Protein AF-A0A7V8VY54-F1 (afdb_monomer_lite)

Radius of gyration: 11.54 Å; chains: 1; bounding box: 28×19×31 Å

Secondary structure (DSSP, 8-state):
-TTPBPPTT-EEEETT-STT--EE--SS-B--TT--EEEGGGS-HHHHHHHHT-----

Foldseek 3Di:
DFFAWDDAQWKKAWLVCLVVAIDGHHGPDTHHPPTDIDTPVVDDPVVNCVSNVPPDDD

pLDDT: mean 91.39, std 11.7, range [49.25, 98.06]

Structure (mmCIF, N/CA/C/O backbone):
data_AF-A0A7V8VY54-F1
#
_entry.id   AF-A0A7V8VY54-F1
#
loop_
_atom_site.group_PDB
_atom_site.id
_atom_site.type_symbol
_atom_site.label_atom_id
_atom_site.label_alt_id
_atom_site.label_comp_id
_atom_site.label_asym_id
_atom_site.label_entity_id
_atom_site.label_seq_id
_atom_site.pdbx_PDB_ins_code
_atom_site.Cartn_x
_atom_site.Cartn_y
_atom_site.Cartn_z
_atom_site.occupancy
_atom_site.B_iso_or_equiv
_atom_site.auth_seq_id
_atom_site.auth_comp_id
_atom_site.auth_asym_id
_atom_site.auth_atom_id
_atom_site.pdbx_PDB_model_num
ATOM 1 N N . PRO A 1 1 ? 5.222 5.308 -6.875 1.00 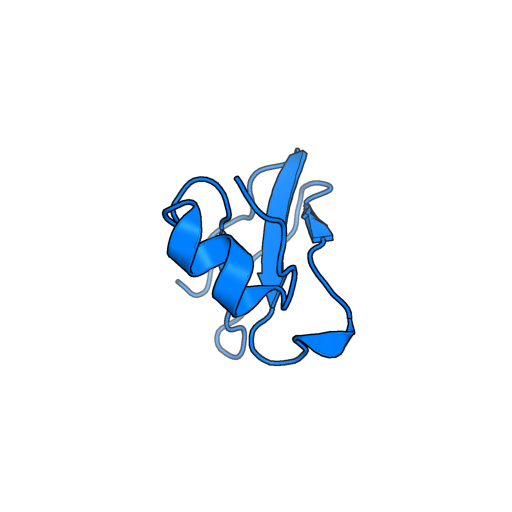83.19 1 PRO A N 1
ATOM 2 C CA . PRO A 1 1 ? 5.347 5.341 -8.352 1.00 83.19 1 PRO A CA 1
ATOM 3 C C . PRO A 1 1 ? 5.943 4.022 -8.850 1.00 83.19 1 PRO A C 1
ATOM 5 O O . PRO A 1 1 ? 6.526 3.313 -8.035 1.00 83.19 1 PRO A O 1
ATOM 8 N N . ALA A 1 2 ? 5.837 3.699 -10.140 1.00 91.75 2 ALA A N 1
ATOM 9 C CA . ALA A 1 2 ? 6.558 2.548 -10.690 1.00 91.75 2 ALA A CA 1
ATOM 10 C C . ALA A 1 2 ? 8.076 2.699 -10.471 1.00 91.75 2 ALA A C 1
ATOM 12 O O . ALA A 1 2 ? 8.587 3.821 -10.450 1.00 91.75 2 ALA A O 1
ATOM 13 N N . GLY A 1 3 ? 8.782 1.592 -10.255 1.00 94.31 3 GLY A N 1
ATOM 14 C CA . GLY A 1 3 ? 10.211 1.581 -9.932 1.00 94.31 3 GLY A CA 1
ATOM 15 C C . GLY A 1 3 ? 10.544 2.020 -8.500 1.00 94.31 3 GLY A C 1
ATOM 16 O O . GLY A 1 3 ? 11.715 2.056 -8.133 1.00 94.31 3 GLY A O 1
ATOM 17 N N . THR A 1 4 ? 9.547 2.356 -7.671 1.00 95.31 4 THR A N 1
ATOM 18 C CA . THR A 1 4 ? 9.787 2.691 -6.258 1.00 95.31 4 THR A CA 1
ATOM 19 C C . THR A 1 4 ? 10.101 1.411 -5.478 1.00 95.31 4 THR A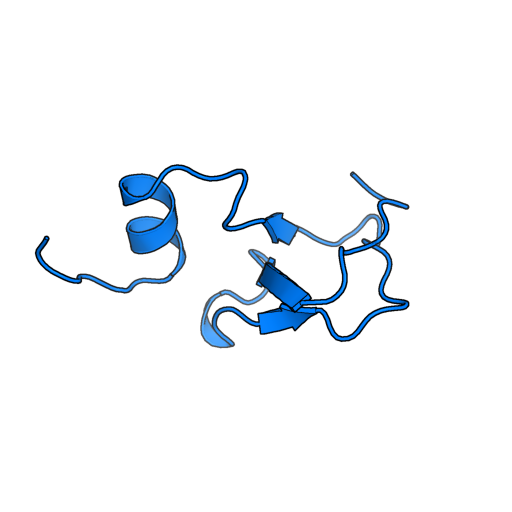 C 1
ATOM 21 O O . THR A 1 4 ? 9.267 0.503 -5.484 1.00 95.31 4 THR A O 1
ATOM 24 N N . PRO A 1 5 ? 11.250 1.317 -4.787 1.00 96.94 5 PRO A N 1
ATOM 25 C CA . PRO A 1 5 ? 11.517 0.198 -3.895 1.00 96.94 5 PRO A CA 1
ATOM 26 C C . PRO A 1 5 ? 10.608 0.281 -2.666 1.00 96.94 5 PRO A C 1
ATOM 28 O O . PRO A 1 5 ? 10.445 1.351 -2.070 1.00 96.94 5 PRO A O 1
ATOM 31 N N . LEU A 1 6 ? 10.026 -0.849 -2.271 1.00 97.81 6 LEU A N 1
ATOM 32 C CA . LEU A 1 6 ? 9.306 -0.937 -1.007 1.00 97.81 6 LEU A CA 1
ATOM 33 C C . LEU A 1 6 ? 10.306 -0.989 0.149 1.00 97.81 6 LEU A C 1
ATOM 35 O O . LEU A 1 6 ? 11.299 -1.716 0.117 1.00 97.81 6 LEU A O 1
ATOM 39 N N . GLU A 1 7 ? 10.024 -0.218 1.191 1.00 97.69 7 GLU A N 1
ATOM 40 C CA . GLU A 1 7 ? 10.841 -0.169 2.393 1.00 97.69 7 GLU A CA 1
ATOM 41 C C . GLU A 1 7 ? 10.637 -1.445 3.204 1.00 97.69 7 GLU A C 1
ATOM 43 O O . GLU A 1 7 ? 9.518 -1.774 3.605 1.00 97.69 7 GLU A O 1
ATOM 48 N N . GLN A 1 8 ? 11.728 -2.162 3.465 1.00 98.06 8 GLN A N 1
ATOM 49 C CA . GLN A 1 8 ? 11.692 -3.372 4.271 1.00 98.06 8 GLN A CA 1
ATOM 50 C C . GLN A 1 8 ? 11.083 -3.083 5.646 1.00 98.06 8 GLN A C 1
ATOM 52 O O . GLN A 1 8 ? 11.515 -2.200 6.379 1.00 98.06 8 GLN A O 1
ATOM 57 N N . GLY A 1 9 ? 10.081 -3.876 6.009 1.00 97.62 9 GLY A N 1
ATOM 58 C CA . GLY A 1 9 ? 9.377 -3.767 7.274 1.00 97.62 9 GLY A CA 1
ATOM 59 C C . GLY A 1 9 ? 8.198 -2.795 7.280 1.00 97.62 9 GLY A C 1
ATOM 60 O O . GLY A 1 9 ? 7.407 -2.854 8.224 1.00 97.62 9 GLY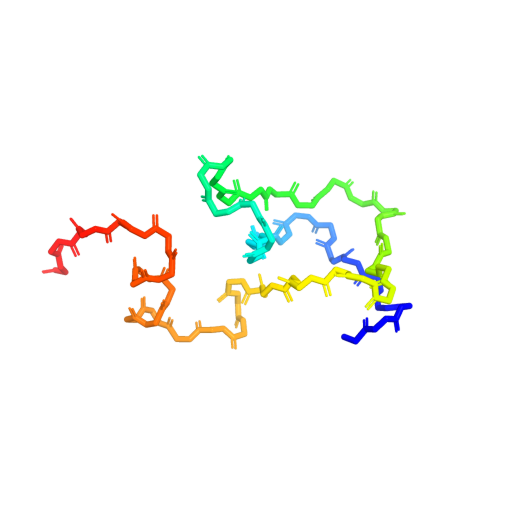 A O 1
ATOM 61 N N . ALA A 1 10 ? 8.029 -1.964 6.249 1.00 97.94 10 ALA A N 1
ATOM 62 C CA . ALA A 1 10 ? 6.854 -1.113 6.114 1.00 97.94 10 ALA A CA 1
ATOM 63 C C . ALA A 1 10 ? 5.620 -1.915 5.664 1.00 97.94 10 ALA A C 1
ATOM 65 O O . ALA A 1 10 ? 5.727 -2.986 5.062 1.00 97.94 10 ALA A O 1
ATOM 66 N N . VAL A 1 11 ? 4.438 -1.391 5.998 1.00 97.75 11 VAL A N 1
ATOM 67 C CA . VAL A 1 11 ? 3.137 -1.996 5.686 1.00 97.75 11 VAL A CA 1
ATOM 68 C C . VAL A 1 11 ? 2.514 -1.295 4.488 1.00 97.75 11 VAL A C 1
ATOM 70 O O . VAL A 1 11 ? 2.497 -0.060 4.418 1.00 97.75 11 VAL A O 1
ATOM 73 N N . TYR A 1 12 ? 1.983 -2.098 3.577 1.00 97.69 12 TYR A N 1
ATOM 74 C CA . TYR A 1 12 ? 1.425 -1.672 2.309 1.00 97.69 12 TYR A CA 1
ATOM 75 C C . TYR A 1 12 ? 0.089 -2.359 2.037 1.00 97.69 12 TYR A C 1
ATOM 77 O O . TYR A 1 12 ? -0.177 -3.438 2.558 1.00 97.69 12 TYR A O 1
ATOM 85 N N . LEU A 1 13 ? -0.734 -1.735 1.203 1.00 97.38 13 LEU A N 1
ATOM 86 C CA . LEU A 1 13 ? -1.969 -2.304 0.674 1.00 97.38 13 LEU A CA 1
ATOM 87 C C . LEU A 1 13 ? -1.913 -2.263 -0.851 1.00 97.38 13 LEU A C 1
ATOM 89 O O . LEU A 1 13 ? -1.564 -1.223 -1.416 1.00 97.38 13 LEU A O 1
ATOM 93 N N . ASP A 1 14 ? -2.266 -3.370 -1.500 1.00 96.38 14 ASP A N 1
ATOM 94 C CA . ASP A 1 14 ? -2.499 -3.400 -2.942 1.00 96.38 14 ASP A CA 1
ATOM 95 C C . ASP A 1 14 ? -3.972 -3.096 -3.224 1.00 96.38 14 ASP A C 1
ATOM 97 O O . ASP A 1 14 ? -4.866 -3.842 -2.831 1.00 96.38 14 ASP A O 1
ATOM 101 N N . LEU A 1 15 ? -4.245 -1.976 -3.893 1.00 95.31 15 LEU A N 1
ATOM 102 C CA . LEU A 1 15 ? -5.613 -1.595 -4.238 1.00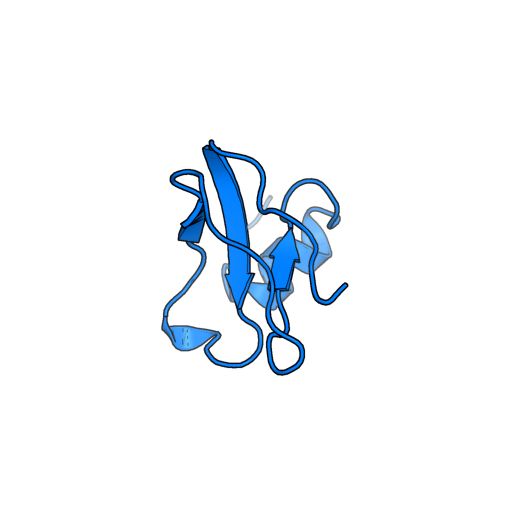 95.31 15 LEU A CA 1
ATOM 103 C C . LEU A 1 15 ? -6.200 -2.444 -5.374 1.00 95.31 15 LEU A C 1
ATOM 105 O O . LEU A 1 15 ? -7.415 -2.402 -5.565 1.00 95.31 15 LEU A O 1
ATOM 109 N N . ASN A 1 16 ? -5.375 -3.198 -6.109 1.00 95.44 16 ASN A N 1
ATOM 110 C CA . ASN A 1 16 ? -5.854 -4.150 -7.110 1.00 95.44 16 ASN A CA 1
A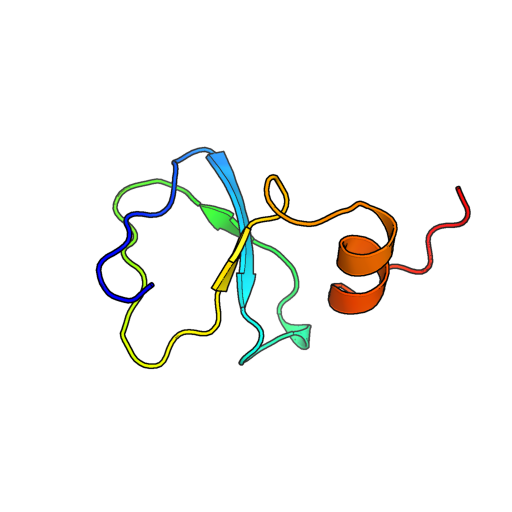TOM 111 C C . ASN A 1 16 ? -6.442 -5.420 -6.467 1.00 95.44 16 ASN A C 1
ATOM 113 O O . ASN A 1 16 ? -7.278 -6.072 -7.085 1.00 95.44 16 ASN A O 1
ATOM 117 N N . ASP A 1 17 ? -6.035 -5.752 -5.236 1.00 93.38 17 ASP A N 1
ATOM 118 C CA . ASP A 1 17 ? -6.494 -6.924 -4.482 1.00 93.38 17 ASP A CA 1
ATOM 119 C C . ASP A 1 17 ? -6.639 -6.571 -2.994 1.00 93.38 17 ASP A C 1
ATOM 121 O O . ASP A 1 17 ? -5.812 -6.907 -2.143 1.00 93.38 17 ASP A O 1
ATOM 125 N N . ARG A 1 18 ? -7.703 -5.823 -2.687 1.00 91.06 18 ARG A N 1
ATOM 126 C CA . ARG A 1 18 ? -7.974 -5.346 -1.324 1.00 91.06 18 ARG A CA 1
ATOM 127 C C . ARG A 1 18 ? -8.359 -6.476 -0.368 1.00 91.06 18 ARG A C 1
ATOM 129 O O . ARG A 1 18 ? -8.104 -6.351 0.828 1.00 91.06 18 ARG A O 1
ATOM 136 N N . ASP A 1 19 ? -8.940 -7.560 -0.880 1.00 90.06 19 ASP A N 1
ATOM 137 C CA . ASP A 1 19 ? -9.436 -8.685 -0.076 1.00 90.06 19 ASP A CA 1
ATOM 138 C C . ASP A 1 19 ? -8.295 -9.541 0.485 1.00 90.06 19 ASP A C 1
ATOM 140 O O . ASP A 1 19 ? -8.424 -10.135 1.557 1.00 90.06 19 ASP A O 1
ATOM 144 N N . ARG A 1 20 ? -7.139 -9.549 -0.188 1.00 91.31 20 ARG A N 1
ATOM 145 C CA . ARG A 1 20 ? -5.900 -10.141 0.331 1.00 91.31 20 ARG A CA 1
ATOM 146 C C . ARG A 1 20 ? -5.393 -9.463 1.612 1.00 91.31 20 ARG A C 1
ATOM 148 O O . ARG A 1 20 ? -4.617 -10.073 2.350 1.00 91.31 20 ARG A O 1
ATOM 155 N N . GLY A 1 21 ? -5.842 -8.239 1.889 1.00 91.81 21 GLY A N 1
ATOM 156 C CA . GLY A 1 21 ? -5.444 -7.458 3.053 1.00 91.81 21 GLY A CA 1
ATOM 157 C C . GLY A 1 21 ? -4.081 -6.782 2.900 1.00 91.81 21 GLY A C 1
ATOM 158 O O . GLY A 1 21 ? -3.422 -6.847 1.859 1.00 91.81 21 GLY A O 1
ATOM 159 N N . ASP A 1 22 ? -3.661 -6.084 3.954 1.00 96.00 22 ASP A N 1
ATOM 160 C CA . ASP A 1 22 ? -2.357 -5.438 3.988 1.00 96.00 22 ASP A CA 1
ATOM 161 C C . ASP A 1 22 ? -1.217 -6.457 4.115 1.00 96.00 22 ASP A C 1
ATOM 163 O O . ASP A 1 22 ? -1.359 -7.548 4.666 1.00 96.00 22 ASP A O 1
ATOM 167 N N . PHE A 1 23 ? -0.045 -6.086 3.607 1.00 96.50 23 PHE A N 1
ATOM 168 C CA . PHE A 1 23 ? 1.154 -6.908 3.680 1.00 96.50 23 PHE A CA 1
ATOM 169 C C . PHE A 1 23 ? 2.355 -6.097 4.160 1.00 96.50 23 PHE A C 1
ATOM 171 O O . PHE A 1 23 ? 2.484 -4.896 3.914 1.00 96.50 23 PHE A O 1
ATOM 178 N N . LYS A 1 24 ? 3.276 -6.780 4.842 1.00 98.00 24 LYS A N 1
ATOM 179 C CA . LYS A 1 24 ? 4.562 -6.217 5.253 1.00 98.00 24 LYS A CA 1
ATOM 180 C C . LYS A 1 24 ? 5.603 -6.501 4.177 1.00 98.00 24 LYS A C 1
ATOM 182 O O . LYS A 1 24 ? 5.785 -7.655 3.794 1.00 98.00 24 LYS A O 1
ATOM 187 N N . ALA A 1 25 ? 6.303 -5.472 3.711 1.00 97.62 25 ALA A N 1
ATOM 188 C CA . ALA A 1 25 ? 7.388 -5.660 2.758 1.00 97.62 25 ALA A CA 1
ATOM 189 C C . ALA A 1 25 ? 8.574 -6.372 3.423 1.00 97.62 25 ALA A C 1
ATOM 191 O O . ALA A 1 25 ? 9.002 -6.012 4.523 1.00 97.62 25 ALA A O 1
ATOM 192 N N . THR A 1 26 ? 9.126 -7.377 2.750 1.00 96.69 26 THR A N 1
ATOM 193 C CA . THR A 1 26 ? 10.246 -8.190 3.253 1.00 96.69 26 THR A CA 1
ATOM 194 C C . THR A 1 26 ? 11.604 -7.728 2.725 1.00 96.69 26 THR A C 1
ATOM 196 O O . THR A 1 26 ? 12.627 -8.238 3.170 1.00 96.69 26 THR A O 1
ATOM 199 N N . GLY A 1 27 ? 11.620 -6.731 1.833 1.00 93.00 27 GLY A N 1
ATOM 200 C CA . GLY A 1 27 ? 12.818 -6.208 1.172 1.00 93.00 27 GLY A CA 1
ATOM 201 C C . GLY A 1 27 ? 12.978 -6.743 -0.254 1.00 93.00 27 GLY A C 1
ATOM 202 O O . GLY A 1 27 ? 12.486 -7.819 -0.583 1.00 93.00 27 GLY A O 1
ATOM 203 N N . GLY A 1 28 ? 13.630 -5.959 -1.119 1.00 93.25 28 GLY A N 1
ATOM 204 C CA . GLY A 1 28 ? 13.886 -6.313 -2.526 1.00 93.25 28 GLY A CA 1
ATOM 205 C C . GLY A 1 28 ? 12.685 -6.193 -3.475 1.00 93.25 28 GLY A C 1
ATOM 206 O O . GLY A 1 28 ? 12.834 -6.423 -4.669 1.00 93.25 28 GLY A O 1
ATOM 207 N N . GLN A 1 29 ? 11.509 -5.817 -2.970 1.00 97.00 29 GLN A N 1
ATOM 208 C CA . GLN A 1 29 ? 10.302 -5.615 -3.773 1.00 97.00 29 GLN A CA 1
ATOM 209 C C . GLN A 1 29 ? 10.311 -4.228 -4.425 1.00 97.00 29 GLN A C 1
ATOM 211 O O . GLN A 1 29 ? 10.659 -3.234 -3.781 1.00 97.00 29 GLN A O 1
ATOM 216 N N . ILE A 1 30 ? 9.886 -4.159 -5.683 1.00 97.06 30 ILE A N 1
ATOM 217 C CA . ILE A 1 30 ? 9.782 -2.930 -6.473 1.00 97.06 30 ILE A CA 1
ATOM 218 C C . ILE A 1 30 ? 8.336 -2.807 -6.956 1.00 97.06 30 ILE A C 1
ATOM 220 O O . ILE A 1 30 ? 7.727 -3.804 -7.326 1.00 97.06 30 ILE A O 1
ATOM 224 N N . VAL A 1 31 ? 7.783 -1.595 -6.909 1.00 96.69 31 VAL A N 1
ATOM 225 C CA . VAL A 1 31 ? 6.443 -1.298 -7.434 1.00 96.69 31 VAL A CA 1
ATOM 226 C C . VAL A 1 31 ? 6.466 -1.362 -8.958 1.00 96.69 31 VAL A C 1
ATOM 228 O O . VAL A 1 31 ? 7.196 -0.596 -9.593 1.00 96.69 31 VAL A O 1
ATOM 231 N N . GLU A 1 32 ? 5.628 -2.206 -9.545 1.00 96.50 32 GLU A N 1
ATOM 232 C CA . GLU A 1 32 ? 5.469 -2.315 -10.993 1.00 96.50 32 GLU A CA 1
ATOM 233 C C . GLU A 1 32 ? 4.496 -1.251 -11.543 1.00 96.50 32 GLU A C 1
ATOM 235 O O . GLU A 1 32 ? 3.679 -0.694 -10.804 1.00 96.50 32 GLU A O 1
ATOM 240 N N . PRO A 1 33 ? 4.532 -0.930 -12.852 1.00 95.94 33 PRO A N 1
ATOM 241 C CA . PRO A 1 33 ? 3.632 0.063 -13.452 1.00 95.94 33 PRO A CA 1
ATOM 242 C C . PRO A 1 33 ? 2.129 -0.216 -13.264 1.00 95.94 33 PRO A C 1
ATOM 244 O O . PRO A 1 33 ? 1.319 0.717 -13.168 1.00 95.94 33 PRO A O 1
ATOM 247 N N . SER A 1 34 ? 1.747 -1.492 -13.211 1.00 96.25 34 SER A N 1
ATOM 248 C CA . SER A 1 34 ? 0.370 -1.938 -12.972 1.00 96.25 34 SER A CA 1
ATOM 249 C C . SER A 1 34 ? -0.051 -1.852 -11.510 1.00 96.25 34 SER A C 1
ATOM 251 O O . SER A 1 34 ? -1.250 -1.842 -11.221 1.00 96.25 34 SER A O 1
ATOM 253 N N . ASP A 1 35 ? 0.903 -1.770 -10.588 1.00 95.69 35 ASP A N 1
ATOM 254 C CA . ASP A 1 35 ? 0.593 -1.859 -9.176 1.00 95.69 35 ASP A CA 1
ATOM 255 C C . ASP A 1 35 ? -0.081 -0.581 -8.680 1.00 95.69 35 ASP A C 1
ATOM 257 O O . ASP A 1 35 ? 0.162 0.541 -9.150 1.00 95.69 35 ASP A O 1
ATOM 261 N N . ARG A 1 36 ? -0.950 -0.754 -7.689 1.00 96.38 36 ARG A N 1
ATOM 262 C CA . ARG A 1 36 ? -1.627 0.337 -6.994 1.00 96.38 36 ARG A CA 1
ATOM 263 C C . ARG A 1 36 ? -1.347 0.205 -5.506 1.00 96.38 36 ARG A C 1
ATOM 265 O O . ARG A 1 36 ? -2.239 -0.063 -4.713 1.00 96.38 36 ARG A O 1
ATOM 272 N N . ILE A 1 37 ? -0.074 0.376 -5.146 1.00 97.00 37 ILE A N 1
ATOM 273 C CA . ILE A 1 37 ? 0.400 0.201 -3.771 1.00 97.00 37 ILE A CA 1
ATOM 274 C C . ILE A 1 37 ? 0.274 1.497 -2.971 1.00 97.00 37 ILE A C 1
ATOM 276 O O . ILE A 1 37 ? 0.815 2.536 -3.357 1.00 97.00 37 ILE A O 1
ATOM 280 N N . VAL A 1 38 ? -0.368 1.407 -1.809 1.00 96.62 38 VAL A N 1
ATOM 281 C CA . VAL A 1 38 ? -0.449 2.483 -0.815 1.00 96.62 38 VAL A CA 1
ATOM 282 C C . VAL A 1 38 ? 0.368 2.104 0.414 1.00 96.62 38 VAL A C 1
ATOM 284 O O . VAL A 1 38 ? 0.228 1.007 0.946 1.00 96.62 38 VAL A O 1
ATOM 287 N N . ALA A 1 39 ? 1.224 3.012 0.885 1.00 97.25 39 ALA A N 1
ATOM 288 C CA . ALA A 1 39 ? 2.001 2.815 2.105 1.00 97.25 39 ALA A CA 1
ATOM 289 C C . ALA A 1 39 ? 1.223 3.313 3.327 1.00 97.25 39 ALA A C 1
ATOM 291 O O . ALA A 1 39 ? 0.808 4.475 3.362 1.00 97.25 39 ALA A O 1
ATOM 292 N N . LYS A 1 40 ? 1.118 2.487 4.374 1.00 97.38 40 LYS A N 1
ATOM 293 C CA . LYS A 1 40 ? 0.435 2.860 5.622 1.00 97.38 40 LYS A CA 1
ATOM 294 C C . LYS A 1 40 ? 0.995 4.132 6.240 1.00 97.38 40 LYS A C 1
ATOM 296 O O . LYS A 1 40 ? 0.246 5.018 6.612 1.00 97.38 40 LYS A O 1
ATOM 301 N N . LYS A 1 41 ? 2.325 4.250 6.295 1.00 96.19 41 LYS A N 1
ATOM 302 C CA . LYS A 1 41 ? 3.016 5.401 6.900 1.00 96.19 41 LYS A CA 1
ATOM 303 C C . LYS A 1 41 ? 2.783 6.736 6.178 1.00 96.19 41 LYS A C 1
ATOM 305 O O . LYS A 1 41 ? 3.065 7.780 6.748 1.00 96.19 41 LYS A O 1
ATOM 310 N N . ALA A 1 42 ? 2.350 6.691 4.918 1.00 95.50 42 ALA A N 1
ATOM 311 C CA . ALA A 1 42 ? 2.086 7.867 4.090 1.00 95.50 42 ALA A CA 1
ATOM 312 C C . ALA A 1 42 ? 0.579 8.134 3.931 1.00 95.50 42 ALA A C 1
ATOM 314 O O . ALA A 1 42 ? 0.186 8.975 3.129 1.00 95.50 42 ALA A O 1
ATOM 315 N N . THR A 1 43 ? -0.247 7.395 4.671 1.00 95.81 43 THR A N 1
ATOM 316 C CA . THR A 1 43 ? -1.705 7.472 4.642 1.00 95.81 43 THR A CA 1
ATOM 317 C C . THR A 1 43 ? -2.177 7.840 6.038 1.00 95.81 43 THR A C 1
ATOM 319 O O . THR A 1 43 ? -1.679 7.294 7.023 1.00 95.81 43 THR A O 1
ATOM 322 N N . ASP A 1 44 ? -3.119 8.771 6.147 1.00 95.50 44 ASP A N 1
ATOM 323 C CA . ASP A 1 44 ? -3.705 9.094 7.441 1.00 95.50 44 ASP A CA 1
ATOM 324 C C . ASP A 1 44 ? -4.501 7.904 8.007 1.00 95.50 44 ASP A C 1
ATOM 326 O O . ASP A 1 44 ? -4.896 6.974 7.298 1.00 95.50 44 ASP A O 1
ATOM 330 N N . TYR A 1 45 ? -4.705 7.923 9.321 1.00 91.19 45 TYR A N 1
ATOM 331 C CA . TYR A 1 45 ? -5.302 6.810 10.052 1.00 91.19 45 TYR A CA 1
ATOM 332 C C . TYR A 1 45 ? -6.733 6.490 9.594 1.00 91.19 45 TYR A C 1
ATOM 334 O O . TYR A 1 45 ? -7.072 5.321 9.399 1.00 91.19 45 TYR A O 1
ATOM 342 N N . GLU A 1 46 ? -7.564 7.515 9.390 1.00 93.62 46 GLU A N 1
ATOM 343 C CA . GLU A 1 46 ? -8.960 7.331 8.988 1.00 93.62 46 GLU A CA 1
ATOM 344 C C . GLU A 1 46 ? -9.059 6.742 7.582 1.00 93.62 46 GLU A C 1
ATOM 346 O O . GLU A 1 46 ? -9.833 5.810 7.345 1.00 93.62 46 GLU A O 1
ATOM 351 N N . LEU A 1 47 ? -8.263 7.258 6.644 1.00 94.00 47 LEU A N 1
ATOM 352 C CA . LEU A 1 47 ? -8.202 6.744 5.285 1.00 94.00 47 LEU A CA 1
ATOM 353 C C . LEU A 1 47 ? -7.666 5.311 5.260 1.00 94.00 47 LEU A C 1
ATOM 355 O O . LEU A 1 47 ? -8.229 4.467 4.565 1.00 94.00 47 LEU A O 1
ATOM 359 N N . TRP A 1 48 ? -6.637 4.998 6.048 1.00 95.00 48 TRP A N 1
ATOM 360 C CA . TRP A 1 48 ? -6.103 3.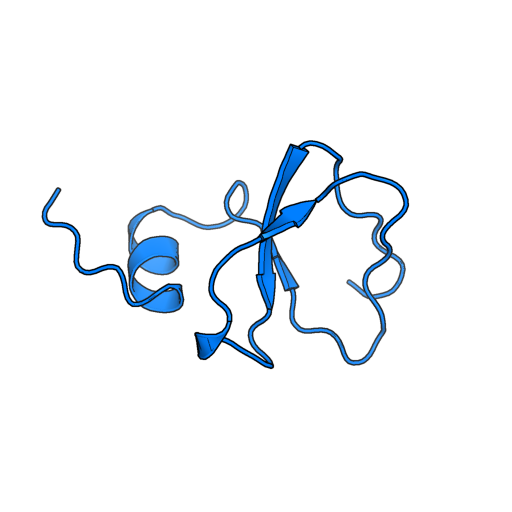639 6.126 1.00 95.00 48 TRP A CA 1
ATOM 361 C C . TRP A 1 48 ? -7.150 2.623 6.606 1.00 95.00 48 TRP A C 1
ATOM 363 O O . TRP A 1 48 ? -7.300 1.555 6.003 1.00 95.00 48 TRP A O 1
ATOM 373 N N . ASN A 1 49 ? -7.910 2.957 7.652 1.00 92.12 49 ASN A N 1
ATOM 374 C CA . ASN A 1 49 ? -8.988 2.103 8.160 1.00 92.12 49 ASN A CA 1
ATOM 375 C C . ASN A 1 49 ? -10.092 1.894 7.109 1.00 92.12 49 ASN A C 1
ATOM 377 O O . ASN A 1 49 ? -10.526 0.763 6.892 1.00 92.12 49 ASN A O 1
ATOM 381 N N . LYS A 1 50 ? -10.481 2.953 6.380 1.00 91.50 50 LYS A N 1
ATOM 382 C CA . LYS A 1 50 ? -11.445 2.857 5.264 1.00 91.50 50 LYS A CA 1
ATOM 383 C C . LYS A 1 50 ? -10.938 1.949 4.141 1.00 91.50 50 LYS A C 1
ATOM 385 O O . LYS A 1 50 ? -11.693 1.137 3.611 1.00 91.50 50 LYS A O 1
ATOM 390 N N . LEU A 1 51 ? -9.662 2.073 3.770 1.00 92.50 51 LEU A N 1
ATOM 391 C CA . LEU A 1 51 ? -9.060 1.285 2.691 1.00 92.50 51 LEU A CA 1
ATOM 392 C C . LEU A 1 51 ? -8.991 -0.208 3.029 1.00 92.50 51 LEU A C 1
ATOM 394 O O . LEU A 1 51 ? -9.317 -1.033 2.174 1.00 92.50 51 LEU A O 1
ATOM 398 N N . THR A 1 52 ? -8.620 -0.533 4.268 1.00 91.06 52 THR A N 1
ATOM 399 C CA . THR A 1 52 ? -8.458 -1.913 4.754 1.00 91.06 52 THR A CA 1
ATOM 400 C C . THR A 1 52 ? -9.764 -2.568 5.211 1.00 91.06 52 THR A C 1
ATOM 402 O O . THR A 1 52 ? -9.756 -3.743 5.561 1.00 91.06 52 THR A O 1
ATOM 405 N N . GLY A 1 53 ? -10.889 -1.840 5.222 1.00 81.62 53 GLY A N 1
ATOM 406 C CA . GLY A 1 53 ? -12.175 -2.370 5.698 1.00 81.62 53 GLY A CA 1
ATOM 407 C C . GLY A 1 53 ? -12.185 -2.680 7.198 1.00 81.62 53 GLY A C 1
ATOM 408 O O . GLY A 1 53 ? -13.097 -3.332 7.700 1.00 81.62 53 GLY A O 1
ATOM 409 N N . VAL A 1 54 ? -11.168 -2.215 7.924 1.00 65.81 54 VAL A N 1
ATOM 410 C CA . VAL A 1 54 ? -11.064 -2.364 9.368 1.00 65.81 54 VAL A CA 1
ATOM 411 C C . VAL A 1 54 ? -11.862 -1.222 9.994 1.00 65.81 54 VAL A C 1
ATOM 413 O O . VAL A 1 54 ? -11.315 -0.169 10.315 1.00 65.81 54 VAL A O 1
ATOM 416 N N . GLU A 1 55 ? -13.168 -1.417 10.180 1.00 55.28 55 GLU A N 1
ATOM 417 C CA . GLU A 1 55 ? -13.949 -0.603 11.117 1.00 55.28 55 GLU A CA 1
ATOM 418 C C . GLU A 1 55 ? -13.475 -0.920 12.545 1.00 55.28 55 GLU A C 1
ATOM 420 O O . GLU A 1 55 ? -14.044 -1.747 13.254 1.00 55.28 55 GLU A O 1
ATOM 425 N N . ARG A 1 56 ? -12.366 -0.309 12.969 1.00 49.25 56 ARG A N 1
ATOM 426 C CA . ARG A 1 56 ? -11.991 -0.256 14.385 1.00 49.25 56 ARG A CA 1
ATOM 427 C C . ARG A 1 56 ? -12.491 1.070 14.948 1.00 49.25 56 ARG A C 1
ATOM 429 O O . ARG A 1 56 ? -12.037 2.107 14.461 1.00 49.25 56 ARG A O 1
ATOM 436 N N . PRO A 1 57 ? -13.394 1.067 15.944 1.00 49.56 57 PRO A N 1
ATOM 437 C CA . PRO A 1 57 ? -13.667 2.279 16.695 1.00 49.56 57 PRO A CA 1
ATOM 438 C C . PRO A 1 57 ? -12.367 2.704 17.389 1.00 49.56 57 PRO A C 1
ATOM 440 O O . PRO A 1 57 ? -11.677 1.875 17.989 1.00 49.56 57 PRO A O 1
ATOM 443 N N . SER A 1 58 ? -12.010 3.973 17.204 1.00 55.97 58 SER A N 1
ATOM 444 C CA . SER A 1 58 ? -10.917 4.663 17.897 1.00 55.97 58 SER A CA 1
ATOM 445 C C . SER A 1 58 ? -11.182 4.791 19.389 1.00 55.97 58 SER A C 1
ATOM 447 O O . SER A 1 58 ? -12.356 5.067 19.730 1.00 55.97 58 SER A O 1
#

Sequence (58 aa):
PAGTPLEQGAVYLDLNDRDRGDFKATGGQIVEPSDRIVAKKATDYELWNKLTGVERPS